Protein AF-A0A960CQH0-F1 (afdb_monomer_lite)

Radius of gyration: 17.01 Å; chains: 1; bounding box: 35×33×53 Å

Foldseek 3Di:
DDPPPPPPPPPPPPVFKDFDPPADDQADPVRDGHDDDDQDDDDDQVVVPSVVVVVCCPVPDDDDGTMDTPVVVVDD

Structure (mmCIF, N/CA/C/O backbone):
data_AF-A0A960CQH0-F1
#
_entry.id   AF-A0A960CQH0-F1
#
loop_
_atom_site.group_PDB
_atom_site.id
_atom_site.type_symbol
_atom_site.label_atom_id
_atom_site.label_alt_id
_atom_site.label_comp_id
_atom_site.label_asym_id
_atom_site.label_entity_id
_atom_site.label_seq_id
_atom_site.pdbx_PDB_ins_code
_atom_site.Cartn_x
_atom_site.Cartn_y
_atom_site.Cartn_z
_atom_site.occupancy
_atom_site.B_iso_or_equiv
_atom_site.auth_seq_id
_atom_site.auth_comp_id
_atom_site.auth_asym_id
_atom_site.auth_atom_id
_atom_site.pdbx_PDB_model_num
ATOM 1 N N . MET A 1 1 ? -19.277 4.325 36.017 1.00 41.97 1 MET A N 1
ATOM 2 C CA . MET A 1 1 ? -18.177 3.375 36.267 1.00 41.97 1 MET A CA 1
ATOM 3 C C . MET A 1 1 ? -17.857 2.750 34.925 1.00 41.97 1 MET A C 1
ATOM 5 O O . MET A 1 1 ? -18.673 1.976 34.449 1.00 41.97 1 MET A O 1
ATOM 9 N N . ALA A 1 2 ? -16.735 3.198 34.351 1.00 44.50 2 ALA A N 1
ATOM 10 C CA . ALA A 1 2 ? -16.047 2.717 33.150 1.00 44.50 2 ALA A CA 1
ATOM 11 C C . ALA A 1 2 ? -16.803 2.795 31.807 1.00 44.50 2 ALA A C 1
ATOM 13 O O . ALA A 1 2 ? -17.329 1.799 31.330 1.00 44.50 2 ALA A O 1
ATOM 14 N N . ASP A 1 3 ? -16.775 3.978 31.188 1.00 46.69 3 ASP A N 1
ATOM 15 C CA . ASP A 1 3 ? -16.773 4.122 29.719 1.00 46.69 3 ASP A CA 1
ATOM 16 C C . ASP A 1 3 ? -15.733 5.196 29.329 1.00 46.69 3 ASP A C 1
ATOM 18 O O . ASP A 1 3 ? -15.982 6.144 28.592 1.00 46.69 3 ASP A O 1
ATOM 22 N N . GLU A 1 4 ? -14.567 5.102 29.973 1.00 49.16 4 GLU A N 1
ATOM 23 C CA . GLU A 1 4 ? -13.417 5.990 29.815 1.00 49.16 4 GLU A CA 1
ATOM 24 C C . GLU A 1 4 ? -12.263 5.121 29.316 1.00 49.16 4 GLU A C 1
ATOM 26 O O . GLU A 1 4 ? -11.545 4.574 30.137 1.00 49.16 4 GLU A O 1
ATOM 31 N N . ASP A 1 5 ? -12.179 4.884 28.004 1.00 43.56 5 ASP A N 1
ATOM 32 C CA . ASP A 1 5 ? -10.929 4.548 27.289 1.00 43.56 5 ASP A CA 1
ATOM 33 C C . ASP A 1 5 ? -11.178 4.354 25.776 1.00 43.56 5 ASP A C 1
ATOM 35 O O . ASP A 1 5 ? -10.596 3.495 25.116 1.00 43.56 5 ASP A O 1
ATOM 39 N N . ALA A 1 6 ? -11.999 5.212 25.160 1.00 48.06 6 ALA A N 1
ATOM 40 C CA . ALA A 1 6 ? -11.795 5.525 23.746 1.00 48.06 6 ALA A CA 1
ATOM 41 C C . ALA A 1 6 ? -10.612 6.497 23.674 1.00 48.06 6 ALA A C 1
ATOM 43 O O . ALA A 1 6 ? -10.779 7.695 23.438 1.00 48.06 6 ALA A O 1
ATOM 44 N N . ALA A 1 7 ? -9.415 5.992 23.982 1.00 44.12 7 ALA A N 1
ATOM 45 C CA . ALA A 1 7 ? -8.182 6.715 23.754 1.00 44.12 7 ALA A CA 1
ATOM 46 C C . ALA A 1 7 ? -8.160 7.069 22.265 1.00 44.12 7 ALA A C 1
ATOM 48 O O . ALA A 1 7 ? -7.954 6.206 21.413 1.00 44.12 7 ALA A O 1
ATOM 49 N N . HIS A 1 8 ? -8.445 8.334 21.953 1.00 44.78 8 HIS A N 1
ATOM 50 C CA . HIS A 1 8 ? -8.132 8.916 20.663 1.00 44.78 8 HIS A CA 1
ATOM 51 C C . HIS A 1 8 ? -6.643 8.671 20.447 1.00 44.78 8 HIS A C 1
ATOM 53 O O . HIS A 1 8 ? -5.805 9.369 21.015 1.00 44.78 8 HIS A O 1
ATOM 59 N N . TYR A 1 9 ? -6.322 7.626 19.687 1.00 51.31 9 TYR A N 1
ATOM 60 C CA . TYR A 1 9 ? -4.970 7.357 19.248 1.00 51.31 9 TYR A CA 1
ATOM 61 C C . TYR A 1 9 ? -4.571 8.551 18.384 1.00 51.31 9 TYR A C 1
ATOM 63 O O . TYR A 1 9 ? -5.008 8.685 17.245 1.00 51.31 9 TYR A O 1
ATOM 71 N N . GLN A 1 10 ? -3.834 9.484 18.976 1.00 51.56 10 GLN A N 1
ATOM 72 C CA . GLN A 1 10 ? -3.111 10.514 18.255 1.00 51.56 10 GLN A CA 1
ATOM 73 C C . GLN A 1 10 ? -1.766 9.873 17.926 1.00 51.56 10 GLN A C 1
ATOM 75 O O . GLN A 1 10 ? -0.912 9.826 18.814 1.00 51.56 10 GLN A O 1
ATOM 80 N N . PRO A 1 11 ? -1.588 9.291 16.719 1.00 54.41 11 PRO A N 1
ATOM 81 C CA . PRO A 1 11 ? -0.275 8.813 16.321 1.00 54.41 11 PRO A CA 1
ATOM 82 C C . PRO A 1 11 ? 0.684 9.988 16.463 1.00 54.41 11 PRO A C 1
ATOM 84 O O . PRO A 1 11 ? 0.372 11.098 16.024 1.00 54.41 11 PRO A O 1
ATOM 87 N N . GLU A 1 12 ? 1.814 9.763 17.127 1.00 50.78 12 GLU A N 1
ATOM 88 C CA . GLU A 1 12 ? 2.897 10.733 17.195 1.00 50.78 12 GLU A CA 1
ATOM 89 C C . GLU A 1 12 ? 3.205 11.181 15.762 1.00 50.78 12 GLU A C 1
ATOM 91 O O . GLU A 1 12 ? 3.724 10.402 14.960 1.00 50.78 12 GLU A O 1
ATOM 96 N N . GLN A 1 13 ? 2.803 12.410 15.418 1.00 52.41 13 GLN A N 1
ATOM 97 C CA . GLN A 1 13 ? 2.993 13.000 14.098 1.00 52.41 13 GLN A CA 1
ATOM 98 C C . GLN A 1 13 ? 4.491 13.202 13.876 1.00 52.41 13 GLN A C 1
ATOM 100 O O . GLN A 1 13 ? 5.047 14.269 14.114 1.00 52.41 13 GLN A O 1
ATOM 105 N N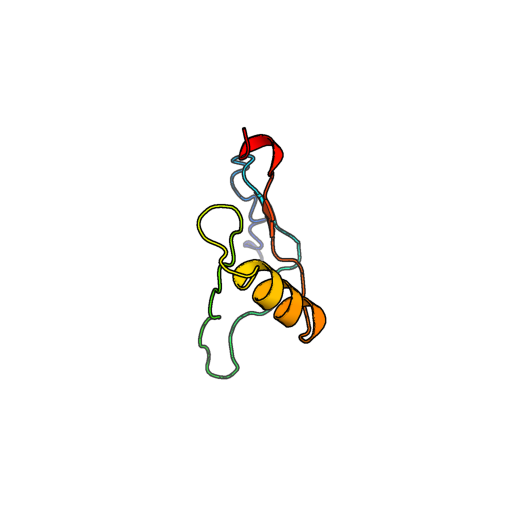 . THR A 1 14 ? 5.158 12.147 13.428 1.00 58.22 14 THR A N 1
ATOM 106 C CA . THR A 1 14 ? 6.549 12.176 12.967 1.00 58.22 14 THR A CA 1
ATOM 107 C C . THR A 1 14 ? 6.646 12.658 11.516 1.00 58.22 14 THR A C 1
ATOM 109 O O . THR A 1 14 ? 7.708 12.569 10.918 1.00 58.22 14 THR A O 1
ATOM 112 N N . GLY A 1 15 ? 5.549 13.161 10.931 1.00 72.44 15 GLY A N 1
ATOM 113 C CA . GLY A 1 15 ? 5.480 13.668 9.553 1.00 72.44 15 GLY A CA 1
ATOM 114 C C . GLY A 1 15 ? 5.667 12.605 8.465 1.00 72.44 15 GLY A C 1
ATOM 115 O O . GLY A 1 15 ? 5.541 12.912 7.293 1.00 72.44 15 GLY A O 1
ATOM 116 N N . MET A 1 16 ? 5.950 11.354 8.836 1.00 86.81 16 MET A N 1
ATOM 117 C CA . MET A 1 16 ? 6.330 10.294 7.902 1.00 86.81 16 MET A CA 1
ATOM 118 C C . MET A 1 16 ? 5.132 9.667 7.177 1.00 86.81 16 MET A C 1
ATOM 120 O O . MET A 1 16 ? 5.249 9.301 6.008 1.00 86.81 16 MET A O 1
ATOM 124 N N . TYR A 1 17 ? 3.995 9.510 7.859 1.00 90.19 17 TYR A N 1
ATOM 125 C CA . TYR A 1 17 ? 2.767 8.972 7.277 1.00 90.19 17 TYR A CA 1
ATOM 126 C C . TYR A 1 17 ? 1.513 9.471 8.003 1.00 90.19 17 TYR A C 1
ATOM 128 O O . TYR A 1 17 ? 1.556 9.816 9.185 1.00 90.19 17 TYR A O 1
ATOM 136 N N . GLU A 1 18 ? 0.390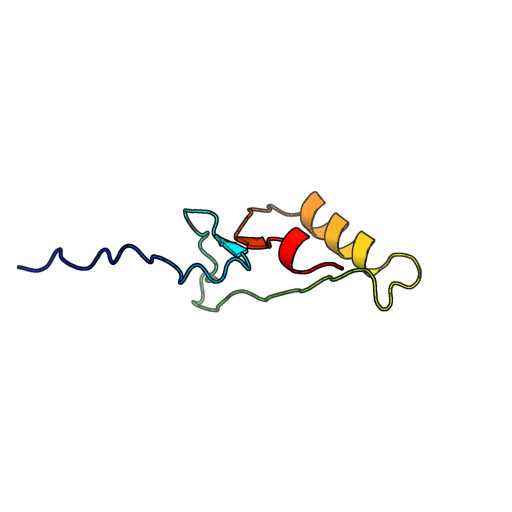 9.449 7.293 1.00 90.00 18 GLU A N 1
ATOM 137 C CA . GLU A 1 18 ? -0.960 9.686 7.800 1.00 90.00 18 GLU A CA 1
ATOM 138 C C . GLU A 1 18 ? -1.772 8.391 7.706 1.00 90.00 18 GLU A C 1
ATOM 140 O O . GLU A 1 18 ? -1.711 7.688 6.699 1.00 90.00 18 GLU A O 1
ATOM 145 N N . LEU A 1 19 ? -2.508 8.050 8.766 1.00 91.00 19 LEU A N 1
ATOM 146 C CA . LEU A 1 19 ? -3.384 6.876 8.795 1.00 91.00 19 LEU A CA 1
ATOM 147 C C . LEU A 1 19 ? -4.759 7.223 8.226 1.00 91.00 19 LEU A C 1
ATOM 149 O O . LEU A 1 19 ? -5.328 8.256 8.580 1.00 91.00 19 LEU A O 1
ATOM 153 N N . GLU A 1 20 ? -5.309 6.320 7.419 1.00 92.31 20 GLU A N 1
ATOM 154 C CA . GLU A 1 20 ? -6.702 6.399 6.985 1.00 92.31 20 GLU A CA 1
ATOM 155 C C . GLU A 1 20 ? -7.600 5.800 8.075 1.00 92.31 20 GLU A C 1
ATOM 157 O O . GLU A 1 20 ? -7.334 4.709 8.592 1.00 92.31 20 GLU A O 1
ATOM 162 N N . PHE A 1 21 ? -8.655 6.525 8.450 1.00 87.00 21 PHE A N 1
ATOM 163 C CA . PHE A 1 21 ? -9.589 6.096 9.487 1.00 87.00 21 PHE A CA 1
ATOM 164 C C . PHE A 1 21 ? -11.016 5.958 8.938 1.00 87.00 21 PHE A C 1
ATOM 166 O O . PHE A 1 21 ? -11.500 6.871 8.269 1.00 87.00 21 PHE A O 1
ATOM 173 N N . PRO A 1 22 ? -11.747 4.890 9.315 1.00 89.62 22 PRO A N 1
ATOM 174 C CA . PRO A 1 22 ? -11.340 3.827 10.239 1.00 89.62 22 PRO A CA 1
ATOM 175 C C . PRO A 1 22 ? -10.375 2.818 9.598 1.00 89.62 22 PRO A C 1
ATOM 177 O O . PRO A 1 22 ? -10.450 2.551 8.407 1.00 89.62 22 PRO A O 1
ATOM 180 N N . ALA A 1 23 ? -9.502 2.218 10.409 1.00 85.12 23 ALA A N 1
ATOM 181 C CA . ALA A 1 23 ? -8.648 1.134 9.935 1.00 85.12 23 ALA A CA 1
ATOM 182 C C . ALA A 1 23 ? -9.481 -0.136 9.652 1.00 85.12 23 ALA A C 1
ATOM 184 O O . ALA A 1 23 ? -10.396 -0.444 10.428 1.00 85.12 23 ALA A O 1
ATOM 185 N N . PRO A 1 24 ? -9.153 -0.907 8.600 1.00 86.88 24 PRO A N 1
ATOM 186 C CA . PRO A 1 24 ? -9.858 -2.142 8.279 1.00 86.88 24 PRO A CA 1
ATOM 187 C C . PRO A 1 24 ? -9.610 -3.259 9.298 1.00 86.88 24 PRO A C 1
ATOM 189 O O . PRO A 1 24 ? -8.601 -3.293 10.008 1.00 86.88 24 PRO A O 1
ATOM 192 N N . GLN A 1 25 ? -10.515 -4.240 9.319 1.00 88.19 25 GLN A N 1
ATOM 193 C CA . GLN A 1 25 ? -10.325 -5.478 10.072 1.00 88.19 25 GLN A CA 1
ATOM 194 C C . GLN A 1 25 ? -9.324 -6.378 9.335 1.00 88.19 25 GLN A C 1
ATOM 196 O O . GLN A 1 25 ? -9.603 -6.872 8.248 1.00 88.19 25 GLN A O 1
ATOM 201 N N . LEU A 1 26 ? -8.163 -6.617 9.945 1.00 88.38 26 LEU A N 1
ATOM 202 C CA . LEU A 1 26 ? -7.066 -7.362 9.310 1.00 88.38 26 LEU A CA 1
ATOM 203 C C . LEU A 1 26 ? -6.877 -8.788 9.851 1.00 88.38 26 LEU A C 1
ATOM 205 O O . LEU A 1 26 ? -6.074 -9.554 9.319 1.00 88.38 26 LEU A O 1
ATOM 209 N N . SER A 1 27 ? -7.580 -9.147 10.926 1.00 90.88 27 SER A N 1
ATOM 210 C CA . SER A 1 27 ? -7.532 -10.502 11.477 1.00 90.88 27 SER A CA 1
ATOM 211 C C . SER A 1 27 ? -8.357 -11.465 10.632 1.00 90.88 27 SER A C 1
ATOM 213 O O . SER A 1 27 ? -9.502 -11.175 10.300 1.00 90.88 27 SER A O 1
ATOM 215 N N . SER A 1 28 ? -7.784 -12.630 10.345 1.00 89.94 28 SER A N 1
ATOM 216 C CA . SER A 1 28 ? -8.509 -13.764 9.767 1.00 89.94 28 SER A CA 1
ATOM 217 C C . SER A 1 28 ? -9.496 -14.360 10.778 1.00 89.94 28 SER A C 1
ATOM 219 O O . SER A 1 28 ? -9.340 -14.170 11.987 1.00 89.94 28 SER A O 1
ATOM 221 N N . ASP A 1 29 ? -10.468 -15.141 10.300 1.00 90.50 29 ASP A N 1
ATOM 222 C CA . ASP A 1 29 ? -11.488 -15.799 11.139 1.00 90.50 29 ASP A CA 1
ATOM 223 C C . ASP A 1 29 ? -10.894 -16.709 12.232 1.00 90.50 29 ASP A C 1
ATOM 225 O O . ASP A 1 29 ? -11.514 -16.942 13.269 1.00 90.50 29 ASP A O 1
ATOM 229 N N . ASP A 1 30 ? -9.677 -17.218 12.021 1.00 92.81 30 ASP A N 1
ATOM 230 C CA . ASP A 1 30 ? -8.928 -18.039 12.977 1.00 92.81 30 ASP A CA 1
ATOM 231 C C . ASP A 1 30 ? -8.067 -17.220 13.962 1.00 92.81 30 ASP A C 1
ATOM 233 O O . ASP A 1 30 ? -7.292 -17.786 14.738 1.00 92.81 30 ASP A O 1
ATOM 237 N N . GLY A 1 31 ? -8.192 -15.890 13.942 1.00 91.88 31 GLY A N 1
ATOM 238 C CA . GLY A 1 31 ? -7.479 -14.959 14.816 1.00 91.88 31 GLY A CA 1
ATOM 239 C C . GLY A 1 31 ? -6.055 -14.619 14.370 1.00 91.88 31 GLY A C 1
ATOM 240 O O . GLY A 1 31 ? -5.349 -13.915 15.095 1.00 91.88 31 GLY A O 1
ATOM 241 N N . ARG A 1 32 ? -5.599 -15.091 13.201 1.00 94.00 32 ARG A N 1
ATOM 242 C CA . ARG A 1 32 ? -4.262 -14.750 12.685 1.00 94.00 32 ARG A CA 1
ATOM 243 C C . ARG A 1 32 ? -4.218 -13.332 12.125 1.00 94.00 32 ARG A C 1
ATOM 245 O O . ARG A 1 32 ? -5.173 -12.867 11.509 1.00 94.00 32 ARG A O 1
ATOM 252 N N . GLY A 1 33 ? -3.088 -12.658 12.330 1.00 92.00 33 GLY A N 1
ATOM 253 C CA . GLY A 1 33 ? -2.816 -11.347 11.738 1.00 92.00 33 GLY A CA 1
ATOM 254 C C . GLY A 1 33 ? -2.560 -11.414 10.225 1.00 92.00 33 GLY A C 1
ATOM 255 O O . GLY A 1 33 ? -2.334 -12.503 9.686 1.00 92.00 33 GLY A O 1
ATOM 256 N N . PRO A 1 34 ? -2.574 -10.259 9.540 1.00 94.06 34 PRO A N 1
ATOM 257 C CA . PRO A 1 34 ? -2.388 -10.186 8.097 1.00 94.06 34 PRO A CA 1
ATOM 258 C C . PRO A 1 34 ? -0.941 -10.488 7.688 1.00 94.06 34 PRO A C 1
ATOM 260 O O . PRO A 1 34 ? 0.000 -10.368 8.475 1.00 94.06 34 PRO A O 1
ATOM 263 N N . VAL A 1 35 ? -0.759 -10.808 6.408 1.00 95.00 35 VAL A N 1
ATOM 264 C CA . VAL A 1 35 ? 0.559 -10.825 5.764 1.00 95.00 35 VAL A CA 1
ATOM 265 C C . VAL A 1 35 ? 0.852 -9.434 5.205 1.00 95.00 35 VAL A C 1
ATOM 267 O O . VAL A 1 35 ? 0.018 -8.867 4.504 1.00 95.00 35 VAL A O 1
ATOM 270 N N . LEU A 1 36 ? 2.050 -8.907 5.468 1.00 95.62 36 LEU A N 1
ATOM 271 C CA . LEU A 1 36 ? 2.541 -7.683 4.835 1.00 95.62 36 LEU A CA 1
ATOM 272 C C . LEU A 1 36 ? 3.394 -8.029 3.610 1.00 95.62 36 LEU A C 1
ATOM 274 O O . LEU A 1 36 ? 4.410 -8.713 3.728 1.00 95.62 36 LEU A O 1
ATOM 278 N N . ILE A 1 37 ? 3.003 -7.512 2.447 1.00 95.31 37 ILE A N 1
ATOM 279 C CA . ILE A 1 37 ? 3.794 -7.557 1.212 1.00 95.31 37 ILE A CA 1
ATOM 280 C C . ILE A 1 37 ? 4.277 -6.133 0.928 1.00 95.31 37 ILE A C 1
ATOM 282 O O . ILE A 1 37 ? 3.459 -5.222 0.833 1.00 95.31 37 ILE A O 1
ATOM 286 N N . HIS A 1 38 ? 5.588 -5.936 0.771 1.00 94.56 38 HIS A N 1
ATOM 287 C CA . HIS A 1 38 ? 6.159 -4.653 0.355 1.00 94.56 38 HIS A CA 1
ATOM 288 C C . HIS A 1 38 ? 6.679 -4.746 -1.086 1.00 94.56 38 HIS A C 1
ATOM 290 O O . HIS A 1 38 ? 7.448 -5.644 -1.429 1.00 94.56 38 HIS A O 1
ATOM 296 N N . ALA A 1 39 ? 6.274 -3.803 -1.932 1.00 93.44 39 ALA A N 1
ATOM 297 C CA . ALA A 1 39 ? 6.691 -3.717 -3.328 1.00 93.44 39 ALA A CA 1
ATOM 298 C C . ALA A 1 39 ? 7.181 -2.292 -3.604 1.00 93.44 39 ALA A C 1
ATOM 300 O O . ALA A 1 39 ? 6.385 -1.395 -3.863 1.00 93.44 39 ALA A O 1
ATOM 301 N N . LEU A 1 40 ? 8.493 -2.086 -3.467 1.00 91.19 40 LEU A N 1
ATOM 302 C CA . LEU A 1 40 ? 9.143 -0.787 -3.634 1.00 91.19 40 LEU A CA 1
ATOM 303 C C . LEU A 1 40 ? 9.935 -0.777 -4.941 1.00 91.19 40 LEU A C 1
ATOM 305 O O . LEU A 1 40 ? 10.779 -1.645 -5.174 1.00 91.19 40 LEU A O 1
ATOM 309 N N . GLU A 1 41 ? 9.652 0.203 -5.788 1.00 87.25 41 GLU A N 1
ATOM 310 C CA . GLU A 1 41 ? 10.344 0.416 -7.058 1.00 87.25 41 GLU A CA 1
ATOM 311 C C . GLU A 1 41 ? 11.629 1.244 -6.855 1.00 87.25 41 GLU A C 1
ATOM 313 O O . GLU A 1 41 ? 11.791 1.923 -5.844 1.00 87.25 41 GLU A O 1
ATOM 318 N N . GLY A 1 42 ?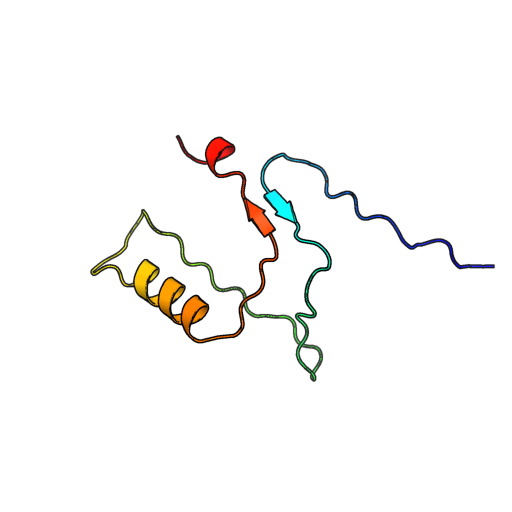 12.560 1.194 -7.817 1.00 81.25 42 GLY A N 1
ATOM 319 C CA . GLY A 1 42 ? 13.741 2.076 -7.842 1.00 81.25 42 GLY A CA 1
ATOM 320 C C . GLY A 1 42 ? 15.082 1.463 -7.413 1.00 81.25 42 GLY A C 1
ATOM 321 O O . GLY A 1 42 ? 16.111 2.097 -7.621 1.00 81.25 42 GLY A O 1
ATOM 322 N N . PHE A 1 43 ? 15.118 0.227 -6.892 1.00 76.44 43 PHE A N 1
ATOM 323 C CA . PHE A 1 43 ? 16.382 -0.479 -6.605 1.00 76.44 43 PHE A CA 1
ATOM 324 C C . PHE A 1 43 ? 16.727 -1.547 -7.654 1.00 76.44 43 PHE A C 1
ATOM 326 O O . PHE A 1 43 ? 17.735 -1.449 -8.351 1.00 76.44 43 PHE A O 1
ATOM 333 N N . SER A 1 44 ? 15.894 -2.584 -7.781 1.00 72.81 44 SER A N 1
ATOM 334 C CA . SER A 1 44 ? 16.113 -3.680 -8.729 1.00 72.81 44 SER A CA 1
ATOM 335 C C . SER A 1 44 ? 14.774 -4.175 -9.264 1.00 72.81 44 SER A C 1
ATOM 337 O O . SER A 1 44 ? 14.065 -4.910 -8.587 1.00 72.81 44 SER A O 1
ATOM 339 N N . ASP A 1 45 ? 14.410 -3.733 -10.469 1.00 79.12 45 ASP A N 1
ATOM 340 C CA . ASP A 1 45 ? 13.102 -4.002 -11.078 1.00 79.12 45 ASP A CA 1
ATOM 341 C C . ASP A 1 45 ? 13.261 -4.551 -12.506 1.00 79.12 45 ASP A C 1
ATOM 343 O O . ASP A 1 45 ? 12.929 -3.917 -13.511 1.00 79.12 45 ASP A O 1
ATOM 347 N N . ALA A 1 46 ? 13.854 -5.743 -12.611 1.00 83.50 46 ALA A N 1
ATOM 348 C CA . ALA A 1 46 ? 14.054 -6.398 -13.898 1.00 83.50 46 ALA A CA 1
ATOM 349 C C . ALA A 1 46 ? 12.703 -6.681 -14.574 1.00 83.50 46 ALA A C 1
ATOM 351 O O . ALA A 1 46 ? 11.859 -7.400 -14.039 1.00 83.50 46 ALA A O 1
ATOM 352 N N . GLY A 1 47 ? 12.506 -6.117 -15.768 1.00 85.50 47 GLY A N 1
ATOM 353 C CA . GLY A 1 47 ? 11.283 -6.315 -16.547 1.00 85.50 47 GLY A CA 1
ATOM 354 C C . GLY A 1 47 ? 10.024 -5.714 -15.915 1.00 85.50 47 GLY A C 1
ATOM 355 O O . GLY A 1 47 ? 8.929 -6.152 -16.255 1.00 85.50 47 GLY A O 1
ATOM 356 N N . HIS A 1 48 ? 10.164 -4.740 -15.012 1.00 88.00 48 HIS A N 1
ATOM 357 C CA . HIS A 1 48 ? 9.046 -4.138 -14.281 1.00 88.00 48 HIS A CA 1
ATOM 358 C C . HIS A 1 48 ? 8.245 -5.104 -13.401 1.00 88.00 48 HIS A C 1
ATOM 360 O O . HIS A 1 48 ? 7.064 -4.878 -13.138 1.00 88.00 48 HIS A O 1
ATOM 366 N N . ALA A 1 49 ? 8.860 -6.208 -12.973 1.00 91.56 49 ALA A N 1
ATOM 367 C CA . ALA A 1 49 ? 8.177 -7.260 -12.232 1.00 91.56 49 ALA A CA 1
ATOM 368 C C . ALA A 1 49 ? 7.567 -6.765 -10.909 1.00 91.56 49 ALA A C 1
ATOM 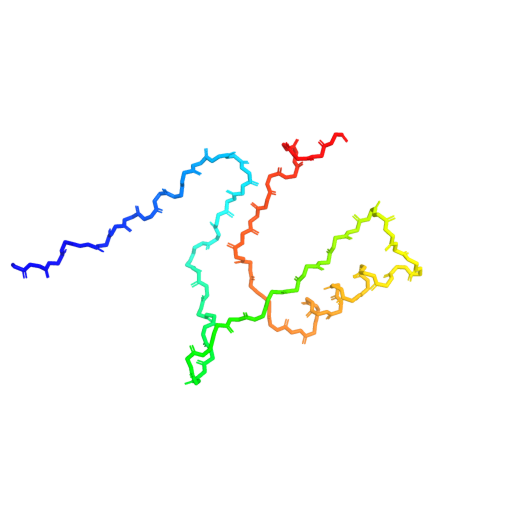370 O O . ALA A 1 49 ? 6.463 -7.193 -10.568 1.00 91.56 49 ALA A O 1
ATOM 371 N N . ILE A 1 50 ? 8.240 -5.860 -10.186 1.00 92.38 50 ILE A N 1
ATOM 372 C CA . ILE A 1 50 ? 7.743 -5.334 -8.903 1.00 92.38 50 ILE A CA 1
ATOM 373 C C . ILE A 1 50 ? 6.499 -4.483 -9.148 1.00 92.38 50 ILE A C 1
ATOM 375 O O . ILE A 1 50 ? 5.446 -4.745 -8.561 1.00 92.38 50 ILE A O 1
ATOM 379 N N . ARG A 1 51 ? 6.607 -3.516 -10.065 1.00 91.50 51 ARG A N 1
ATOM 380 C CA . ARG A 1 51 ? 5.501 -2.631 -10.438 1.00 91.50 51 ARG A CA 1
ATOM 381 C C . ARG A 1 51 ? 4.293 -3.424 -10.924 1.00 91.50 51 ARG A C 1
ATOM 383 O O . ARG A 1 51 ? 3.182 -3.222 -10.440 1.00 91.50 51 ARG A O 1
ATOM 390 N N . LEU A 1 52 ? 4.513 -4.363 -11.846 1.00 95.06 52 LEU A N 1
ATOM 391 C CA . LEU A 1 52 ? 3.447 -5.175 -12.432 1.00 95.06 52 LEU A CA 1
ATOM 3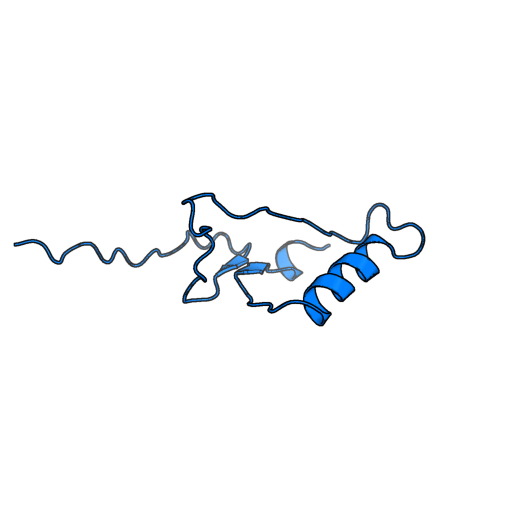92 C C . LEU A 1 52 ? 2.755 -6.056 -11.388 1.00 95.06 52 LEU A C 1
ATOM 394 O O . LEU A 1 52 ? 1.533 -6.170 -11.420 1.00 95.06 52 LEU A O 1
ATOM 398 N N . ALA A 1 53 ? 3.497 -6.654 -10.453 1.00 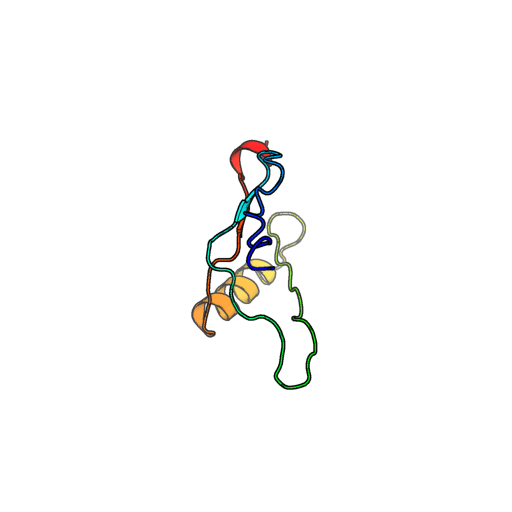94.75 53 ALA A N 1
ATOM 399 C CA . ALA A 1 53 ? 2.902 -7.451 -9.383 1.00 94.75 53 ALA A CA 1
ATOM 400 C C . ALA A 1 53 ? 2.058 -6.588 -8.429 1.00 94.75 53 ALA A C 1
ATOM 402 O O . ALA A 1 53 ? 0.923 -6.951 -8.115 1.00 94.75 53 ALA A O 1
ATOM 403 N N . ALA A 1 54 ? 2.575 -5.428 -8.013 1.00 95.56 54 ALA A N 1
ATOM 404 C CA . ALA A 1 54 ? 1.858 -4.503 -7.135 1.00 95.56 54 ALA A CA 1
ATOM 405 C C . ALA A 1 54 ? 0.597 -3.925 -7.799 1.00 95.56 54 ALA A C 1
ATOM 407 O O . ALA A 1 54 ? -0.465 -3.852 -7.179 1.00 95.56 54 ALA A O 1
ATOM 408 N N . GLU A 1 55 ? 0.685 -3.533 -9.073 1.00 95.88 55 GLU A N 1
ATOM 409 C CA . GLU A 1 55 ? -0.471 -3.114 -9.871 1.00 95.88 55 GLU A CA 1
ATOM 410 C C . GLU A 1 55 ? -1.488 -4.243 -10.027 1.00 95.88 55 GLU A C 1
ATOM 412 O O . GLU A 1 55 ? -2.681 -4.012 -9.850 1.00 95.88 55 GLU A O 1
ATOM 417 N N . HIS A 1 56 ? -1.037 -5.465 -10.319 1.00 97.50 56 HIS A N 1
ATOM 418 C CA . HIS A 1 56 ? -1.935 -6.600 -10.488 1.00 97.50 56 HIS A CA 1
ATOM 419 C C . HIS A 1 56 ? -2.752 -6.868 -9.222 1.00 97.50 56 HIS A C 1
ATOM 421 O O . HIS A 1 56 ? -3.972 -6.974 -9.315 1.00 97.50 56 HIS A O 1
ATOM 427 N N . LEU A 1 57 ? -2.115 -6.913 -8.047 1.00 97.12 57 LEU A N 1
ATOM 428 C CA . LEU A 1 57 ? -2.818 -7.131 -6.778 1.00 97.12 57 LEU A CA 1
ATOM 429 C C . LEU A 1 57 ? -3.869 -6.042 -6.518 1.00 97.12 57 LEU A C 1
ATOM 431 O O . LEU A 1 57 ? -5.026 -6.373 -6.275 1.00 97.12 57 LEU A O 1
ATOM 435 N N . ARG A 1 58 ? -3.502 -4.760 -6.664 1.00 96.12 58 ARG A N 1
ATOM 436 C CA . ARG A 1 58 ? -4.428 -3.630 -6.444 1.00 96.12 58 ARG A CA 1
ATOM 437 C C . ARG A 1 58 ? -5.600 -3.601 -7.427 1.00 96.12 58 ARG A C 1
ATOM 439 O O . ARG A 1 58 ? -6.679 -3.145 -7.079 1.00 96.12 58 ARG A O 1
ATOM 446 N N . ASN A 1 59 ? -5.385 -4.063 -8.658 1.00 97.06 59 ASN A N 1
ATOM 447 C CA . ASN A 1 59 ? -6.408 -4.040 -9.704 1.00 97.06 59 ASN A CA 1
ATOM 448 C C . ASN A 1 59 ? -7.316 -5.279 -9.701 1.00 97.06 59 ASN A C 1
ATOM 450 O O . ASN A 1 59 ? -8.334 -5.276 -10.392 1.00 97.06 59 ASN A O 1
ATOM 454 N N . THR A 1 60 ? -6.932 -6.355 -9.007 1.00 97.94 60 THR A N 1
ATOM 455 C CA . THR A 1 60 ? -7.659 -7.639 -9.043 1.00 97.94 60 THR A CA 1
ATOM 456 C C . THR A 1 60 ? -8.272 -8.054 -7.711 1.00 97.94 60 THR A C 1
ATOM 458 O O . THR A 1 60 ? -9.138 -8.928 -7.715 1.00 97.94 60 THR A O 1
ATOM 461 N N . LEU A 1 61 ? -7.863 -7.440 -6.599 1.00 97.00 61 LEU A N 1
ATOM 462 C CA . LEU A 1 61 ? -8.399 -7.689 -5.262 1.00 97.00 61 LEU A CA 1
ATOM 463 C C . LEU A 1 61 ? -9.044 -6.426 -4.687 1.00 97.00 61 LEU A C 1
ATOM 465 O O . LEU A 1 61 ? -8.651 -5.306 -5.022 1.00 97.00 61 LEU A O 1
ATOM 469 N N . ASP A 1 62 ? -9.992 -6.619 -3.768 1.00 95.06 62 ASP A N 1
ATOM 470 C CA . ASP A 1 62 ? -10.538 -5.525 -2.967 1.00 95.06 62 ASP A CA 1
ATOM 471 C C . ASP A 1 62 ? -9.400 -4.850 -2.194 1.00 95.06 62 ASP A C 1
ATOM 473 O O . ASP A 1 62 ? -8.617 -5.502 -1.500 1.00 95.06 62 ASP A O 1
ATOM 477 N N . THR A 1 63 ? -9.284 -3.537 -2.366 1.00 94.38 63 THR A N 1
ATOM 478 C CA . THR A 1 63 ? -8.168 -2.747 -1.848 1.00 94.38 63 THR A CA 1
ATOM 479 C C . THR A 1 63 ? -8.713 -1.539 -1.102 1.00 94.38 63 THR A C 1
ATOM 481 O O . THR A 1 63 ? -9.541 -0.801 -1.632 1.00 94.38 63 THR A O 1
ATOM 484 N N . GLU A 1 64 ? -8.202 -1.313 0.105 1.00 93.88 64 GLU A N 1
ATOM 485 C CA . GLU A 1 64 ? -8.506 -0.148 0.931 1.00 93.88 64 GLU A CA 1
ATOM 486 C C . GLU A 1 64 ? -7.198 0.517 1.370 1.00 93.88 64 GLU A C 1
ATOM 488 O O . GLU A 1 64 ? -6.193 -0.155 1.628 1.00 93.88 64 GLU A O 1
ATOM 493 N N . LEU A 1 65 ? -7.189 1.849 1.405 1.00 93.56 65 LEU A N 1
ATOM 494 C CA . LEU A 1 65 ? -6.045 2.615 1.881 1.00 93.56 65 LEU A CA 1
ATOM 495 C C . LEU A 1 65 ? -5.974 2.518 3.408 1.00 93.56 65 LEU A C 1
ATOM 497 O O . LEU A 1 65 ? -6.971 2.727 4.083 1.00 93.56 65 LEU A O 1
ATOM 501 N N . VAL A 1 66 ? -4.788 2.225 3.944 1.00 93.81 66 VAL A N 1
ATOM 502 C CA . VAL A 1 66 ? -4.558 2.148 5.400 1.00 93.81 66 VAL A CA 1
ATOM 503 C C . VAL A 1 66 ? -3.670 3.289 5.888 1.00 93.81 66 VAL A C 1
ATOM 505 O O . VAL A 1 66 ? -3.868 3.812 6.981 1.00 93.81 66 VAL A O 1
ATOM 508 N N . ALA A 1 67 ? -2.679 3.679 5.087 1.00 93.00 67 ALA A N 1
ATOM 509 C CA . ALA A 1 67 ? -1.778 4.773 5.405 1.00 93.00 67 ALA A CA 1
ATOM 510 C C . ALA A 1 67 ? -1.221 5.404 4.126 1.00 93.00 67 ALA A C 1
ATOM 512 O O . ALA A 1 67 ? -0.922 4.694 3.161 1.00 93.00 67 ALA A O 1
ATOM 513 N N . SER A 1 68 ? -1.021 6.717 4.157 1.00 93.19 68 SER A N 1
ATOM 514 C CA . SER A 1 68 ? -0.324 7.482 3.124 1.00 93.19 68 SER A CA 1
ATOM 515 C C . SER A 1 68 ? 1.003 7.981 3.675 1.00 93.19 68 SER A C 1
ATOM 517 O O . SER A 1 68 ? 1.026 8.689 4.674 1.00 93.19 68 SER A O 1
ATOM 519 N N . PHE A 1 69 ? 2.113 7.626 3.032 1.00 92.56 69 PHE A N 1
ATOM 520 C CA . PHE A 1 69 ? 3.430 8.150 3.397 1.00 92.56 69 PHE A CA 1
ATOM 521 C C . PHE A 1 69 ? 3.654 9.529 2.768 1.00 92.56 69 PHE A C 1
ATOM 523 O O . PHE A 1 69 ? 3.302 9.742 1.605 1.00 92.56 69 PHE A O 1
ATOM 530 N N . ALA A 1 70 ? 4.273 10.447 3.511 1.00 90.31 70 ALA A N 1
ATOM 531 C CA . ALA A 1 70 ? 4.664 11.766 3.019 1.00 90.31 70 ALA A CA 1
ATOM 532 C C . ALA A 1 70 ? 5.924 11.642 2.149 1.00 90.31 70 ALA A C 1
ATOM 534 O O . ALA A 1 70 ? 7.043 11.836 2.615 1.00 90.31 70 ALA A O 1
ATOM 535 N N . ILE A 1 71 ? 5.747 11.257 0.882 1.00 86.31 71 ILE A N 1
ATOM 536 C CA . ILE A 1 71 ? 6.866 10.992 -0.037 1.00 86.31 71 ILE A CA 1
ATOM 537 C C . ILE A 1 71 ? 7.771 12.217 -0.215 1.00 86.31 71 ILE A C 1
ATOM 539 O O . ILE A 1 71 ? 8.981 12.042 -0.293 1.00 86.31 71 ILE A O 1
ATOM 543 N N . ASP A 1 72 ? 7.216 13.431 -0.196 1.00 84.06 72 ASP A N 1
ATOM 544 C CA . ASP A 1 72 ? 7.988 14.677 -0.315 1.00 84.06 72 ASP A CA 1
ATOM 545 C C . ASP A 1 72 ? 9.024 14.859 0.813 1.00 84.06 72 ASP A C 1
ATOM 547 O O . ASP A 1 72 ? 10.041 15.511 0.611 1.00 84.06 72 ASP A O 1
ATOM 551 N N . GLU A 1 73 ? 8.799 14.260 1.989 1.00 81.06 73 GLU A N 1
ATOM 552 C CA . GLU A 1 73 ? 9.739 14.282 3.123 1.00 81.06 73 GLU A CA 1
ATOM 553 C C . GLU A 1 73 ? 10.743 13.109 3.084 1.00 81.06 73 GLU A C 1
ATOM 555 O O . GLU A 1 73 ? 11.678 13.052 3.885 1.00 81.06 73 GLU A O 1
ATOM 560 N N . LEU A 1 74 ? 10.540 12.134 2.189 1.00 80.31 74 LEU A N 1
ATOM 561 C CA . LEU A 1 74 ? 11.280 10.864 2.146 1.00 80.31 74 LEU A CA 1
ATOM 562 C C . LEU A 1 74 ? 12.115 10.674 0.873 1.00 80.31 74 LEU A C 1
ATOM 564 O O . LEU A 1 74 ? 13.026 9.843 0.868 1.00 80.31 74 LEU A O 1
ATOM 568 N N . LEU A 1 75 ? 11.793 11.396 -0.199 1.00 78.38 75 LEU A N 1
ATOM 569 C CA . LEU A 1 75 ? 12.501 11.364 -1.475 1.00 78.38 75 LEU A CA 1
ATOM 570 C C . LEU A 1 75 ? 13.385 12.614 -1.613 1.00 78.38 75 LEU A C 1
ATOM 572 O O . LEU A 1 75 ? 12.948 13.709 -1.277 1.00 78.38 75 LEU A O 1
ATOM 576 N N . ASP A 1 76 ? 14.608 12.436 -2.119 1.00 71.06 76 ASP A N 1
ATOM 577 C CA . ASP A 1 76 ? 15.520 13.528 -2.516 1.00 71.06 76 ASP A CA 1
ATOM 578 C C . ASP A 1 76 ? 15.206 14.009 -3.946 1.00 71.06 76 ASP A C 1
ATOM 580 O O . ASP A 1 76 ? 15.006 13.130 -4.825 1.00 71.06 76 ASP A O 1
#

pLDDT: mean 82.17, std 17.04, range [41.97, 97.94]

Secondary structure (DSSP, 8-state):
--------------SSEEE-SSPP----TTSPPPPP-----SS--GGGHHHHHHHHHHHHS-----EEE-GGGT--

Sequence (76 aa):
MADEDAAHYQPEQTGMYELEFPAPQLSSDDGRGPVLIHALEGFSDAGHAIRLAAEHLRNTLDTELVASFAIDELLD